Protein AF-A0AAW3UR99-F1 (afdb_monomer_lite)

Radius of gyration: 16.13 Å; chains: 1; bounding box: 27×48×41 Å

Organism: NCBI:txid134537

Secondary structure (DSSP, 8-state):
--TTSSHHHHHHHHHHHHHHHHHHHHTHHHHHHHHHHHHH--SHHHHHHHHHHHHHHHHHHH-HHHHHHHHHHHHHHHHHTT-HHHHHHHHH------

pLDDT: mean 74.51, std 13.41, range [42.28, 88.19]

Structure (mmCIF, N/CA/C/O backbone):
data_AF-A0AAW3UR99-F1
#
_entry.id   AF-A0AAW3UR99-F1
#
loop_
_atom_site.group_PDB
_atom_site.id
_atom_site.type_symbol
_atom_site.label_atom_id
_atom_site.label_alt_id
_atom_site.label_comp_id
_atom_site.label_asym_id
_atom_site.label_entity_id
_atom_site.label_seq_id
_atom_site.pdbx_PDB_ins_code
_atom_site.Cartn_x
_atom_site.Cartn_y
_atom_site.Cartn_z
_atom_site.occupancy
_atom_site.B_iso_or_equiv
_atom_site.auth_seq_id
_atom_site.auth_comp_id
_atom_site.auth_asym_id
_atom_site.auth_atom_id
_atom_site.pdbx_PDB_model_num
ATOM 1 N N . MET A 1 1 ? 9.618 -37.835 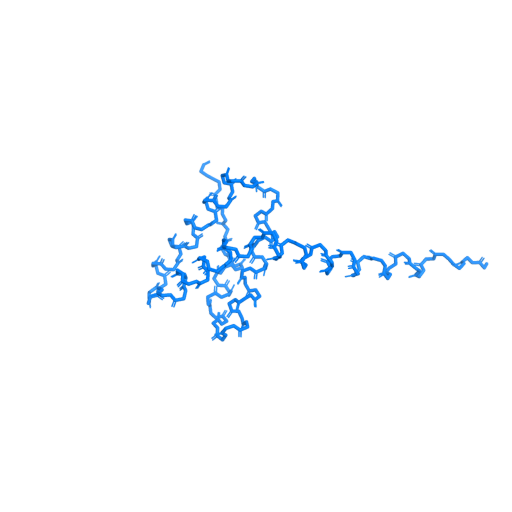-27.850 1.00 47.53 1 MET A N 1
ATOM 2 C CA . MET A 1 1 ? 10.395 -37.582 -26.619 1.00 47.53 1 MET A CA 1
ATOM 3 C C . MET A 1 1 ? 10.782 -36.107 -26.622 1.00 47.53 1 MET A C 1
ATOM 5 O O . MET A 1 1 ? 11.697 -35.741 -27.338 1.00 47.53 1 MET A O 1
ATOM 9 N N . TYR A 1 2 ? 10.017 -35.242 -25.945 1.00 42.88 2 TYR A N 1
ATOM 10 C CA . TYR A 1 2 ? 10.274 -33.791 -25.893 1.00 42.88 2 TYR A CA 1
ATOM 11 C C . TYR A 1 2 ? 10.519 -33.369 -24.437 1.00 42.88 2 TYR A C 1
ATOM 13 O O . TYR A 1 2 ? 9.552 -33.105 -2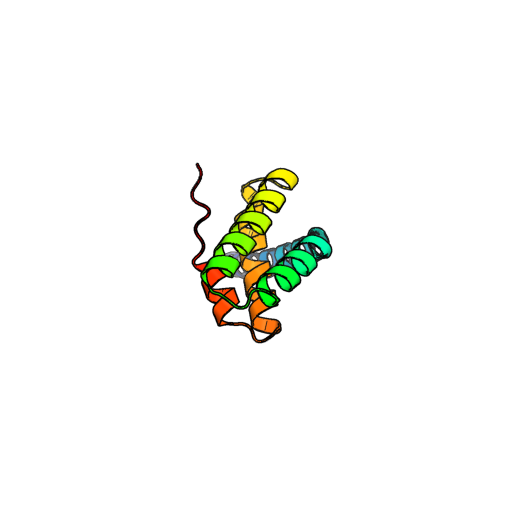3.720 1.00 42.88 2 TYR A O 1
ATOM 21 N N . PRO A 1 3 ? 11.775 -33.305 -23.966 1.00 53.97 3 PRO A N 1
ATOM 22 C CA . PRO A 1 3 ? 12.080 -32.993 -22.574 1.00 53.97 3 PRO A CA 1
ATOM 23 C C . PRO A 1 3 ? 12.264 -31.483 -22.335 1.00 53.97 3 PRO A C 1
ATOM 25 O O . PRO A 1 3 ? 13.225 -31.088 -21.700 1.00 53.97 3 PRO A O 1
ATOM 28 N N . TYR A 1 4 ? 11.374 -30.613 -22.835 1.00 51.75 4 TYR A N 1
ATOM 29 C CA . TYR A 1 4 ? 11.567 -29.150 -22.697 1.00 51.75 4 TYR A CA 1
ATOM 30 C C . TYR A 1 4 ? 10.378 -28.368 -22.128 1.00 51.75 4 TYR A C 1
ATOM 32 O O . TYR A 1 4 ? 10.432 -27.144 -22.029 1.00 51.75 4 TYR A O 1
ATOM 40 N N . LYS A 1 5 ? 9.289 -29.033 -21.720 1.00 52.44 5 LYS A N 1
ATOM 41 C CA . LYS A 1 5 ? 8.108 -28.319 -21.196 1.00 52.44 5 LYS A CA 1
ATOM 42 C C . LYS A 1 5 ? 8.108 -28.135 -19.673 1.00 52.44 5 LYS A C 1
ATOM 44 O O . LYS A 1 5 ? 7.372 -27.288 -19.180 1.00 52.44 5 LYS A O 1
ATOM 49 N N . ILE A 1 6 ? 8.944 -28.872 -18.935 1.00 53.66 6 ILE A N 1
ATOM 50 C CA . ILE A 1 6 ? 8.933 -28.860 -17.460 1.00 53.66 6 ILE A CA 1
ATOM 51 C C . ILE A 1 6 ? 9.885 -27.792 -16.882 1.00 53.66 6 ILE A C 1
ATOM 53 O O . ILE A 1 6 ? 9.534 -27.131 -15.908 1.00 53.66 6 ILE A O 1
ATOM 57 N N . GLU A 1 7 ? 11.019 -27.499 -17.529 1.00 49.72 7 GLU A N 1
ATOM 58 C CA . GLU A 1 7 ? 11.960 -26.458 -17.060 1.00 49.72 7 GLU A CA 1
ATOM 59 C C . GLU A 1 7 ? 11.423 -25.025 -17.190 1.00 49.72 7 GLU A C 1
ATOM 61 O O . GLU A 1 7 ? 11.811 -24.127 -16.441 1.00 49.72 7 GLU A O 1
ATOM 66 N N . ARG A 1 8 ? 10.474 -24.792 -18.103 1.00 48.53 8 ARG A N 1
ATOM 67 C CA . ARG A 1 8 ? 9.884 -23.461 -18.308 1.00 48.53 8 ARG A CA 1
ATOM 68 C C . ARG A 1 8 ? 8.849 -23.090 -17.236 1.00 48.53 8 ARG A C 1
ATOM 70 O O . ARG A 1 8 ? 8.565 -21.909 -17.057 1.00 48.53 8 ARG A O 1
ATOM 77 N N . LEU A 1 9 ? 8.337 -24.071 -16.489 1.00 50.72 9 LEU A N 1
ATOM 78 C CA . LEU A 1 9 ? 7.414 -23.849 -15.368 1.00 50.72 9 LEU A CA 1
ATOM 79 C C . LEU A 1 9 ? 8.155 -23.588 -14.044 1.00 50.72 9 LEU A C 1
ATOM 81 O O . LEU A 1 9 ? 7.604 -22.946 -13.155 1.00 50.72 9 LEU A O 1
ATOM 85 N N . MET A 1 10 ? 9.427 -23.990 -13.932 1.00 47.34 10 MET A N 1
ATOM 86 C CA . MET A 1 10 ? 10.246 -23.753 -12.732 1.00 47.34 10 MET A CA 1
ATOM 87 C C . MET A 1 10 ? 10.924 -22.371 -12.708 1.00 47.34 10 MET A C 1
ATOM 89 O O . MET A 1 10 ? 11.258 -21.871 -11.635 1.00 47.34 10 MET A O 1
ATOM 93 N N . GLN A 1 11 ? 11.089 -21.708 -13.860 1.00 50.12 11 GLN A N 1
ATOM 94 C CA . GLN A 1 11 ? 11.667 -20.355 -13.913 1.00 50.12 11 GLN A CA 1
ATOM 95 C C . GLN A 1 11 ? 10.664 -19.240 -13.579 1.00 50.12 11 GLN A C 1
ATOM 97 O O . GLN A 1 11 ? 11.069 -18.180 -13.113 1.00 50.12 11 GLN A O 1
ATOM 102 N N . GLN A 1 12 ? 9.356 -19.461 -13.741 1.00 48.34 12 GLN A N 1
ATOM 103 C CA . GLN A 1 12 ? 8.357 -18.416 -13.469 1.00 48.34 12 GLN A CA 1
ATOM 104 C C . GLN A 1 12 ? 8.152 -18.158 -11.966 1.00 48.34 12 GLN A C 1
ATOM 106 O O . GLN A 1 12 ? 7.943 -17.013 -11.571 1.00 48.34 12 GLN A O 1
ATOM 111 N N . GLY A 1 13 ? 8.296 -19.181 -11.115 1.00 49.38 13 GLY A N 1
ATOM 112 C CA . GLY A 1 13 ? 8.212 -19.020 -9.656 1.00 49.38 13 GLY A CA 1
ATOM 113 C C . GLY A 1 13 ? 9.453 -18.364 -9.037 1.00 49.38 13 GLY A C 1
ATOM 114 O O . GLY A 1 13 ? 9.343 -17.569 -8.106 1.00 49.38 13 GLY A O 1
ATOM 115 N N . LYS A 1 14 ? 10.645 -18.645 -9.583 1.00 48.53 14 LYS A N 1
ATOM 116 C CA . LYS A 1 14 ? 11.919 -18.134 -9.053 1.00 48.53 14 LYS A CA 1
ATOM 117 C C . LYS A 1 14 ? 12.161 -16.670 -9.433 1.00 48.53 14 LYS A C 1
ATOM 119 O O . LYS A 1 14 ? 12.598 -15.894 -8.589 1.00 48.53 14 LYS A O 1
ATOM 124 N N . THR A 1 15 ? 11.813 -16.264 -10.655 1.00 52.47 15 THR A N 1
ATOM 125 C CA . THR A 1 15 ? 11.981 -14.871 -11.103 1.00 52.47 15 THR A CA 1
ATOM 126 C C . THR A 1 15 ? 11.013 -13.917 -10.403 1.00 52.47 15 THR A C 1
ATOM 128 O O . THR A 1 15 ? 11.411 -12.810 -10.054 1.00 52.47 15 THR A O 1
ATOM 131 N N . GLY A 1 16 ? 9.781 -14.354 -10.110 1.00 56.44 16 GLY A N 1
ATOM 132 C CA . GLY A 1 16 ? 8.826 -13.560 -9.330 1.00 56.44 16 GLY A CA 1
ATOM 133 C C . GLY A 1 16 ? 9.308 -13.289 -7.902 1.00 56.44 16 GLY A C 1
ATOM 134 O O . GLY A 1 16 ? 9.253 -12.151 -7.446 1.00 56.44 16 GLY A O 1
ATOM 135 N N . GLY A 1 17 ? 9.853 -14.305 -7.222 1.00 61.94 17 GLY A N 1
ATOM 136 C CA . GLY A 1 17 ? 10.399 -14.158 -5.868 1.00 61.94 17 GLY A CA 1
ATOM 137 C C . GLY A 1 17 ? 11.656 -13.282 -5.801 1.00 61.94 17 GLY A C 1
ATOM 138 O O . GLY A 1 17 ? 11.783 -12.459 -4.898 1.00 61.94 17 GLY A O 1
ATOM 139 N N . VAL A 1 18 ? 12.564 -13.401 -6.775 1.00 65.69 18 VAL A N 1
ATOM 140 C CA . VAL A 1 18 ? 13.773 -12.557 -6.839 1.00 65.69 18 VAL A CA 1
ATOM 141 C C . VAL A 1 18 ? 13.421 -11.109 -7.196 1.00 65.69 18 VAL A C 1
ATOM 143 O O . VAL A 1 18 ? 13.961 -10.187 -6.592 1.00 65.69 18 VAL A O 1
ATOM 146 N N . ALA A 1 19 ? 12.474 -10.889 -8.113 1.00 68.12 19 ALA A N 1
ATOM 147 C CA . ALA A 1 19 ? 11.970 -9.553 -8.430 1.00 68.12 19 ALA A CA 1
ATOM 148 C C . ALA A 1 19 ? 11.261 -8.907 -7.227 1.00 68.12 19 ALA A C 1
ATOM 150 O O . ALA A 1 19 ? 11.513 -7.743 -6.933 1.00 68.12 19 ALA A O 1
ATOM 151 N N . MET A 1 20 ? 10.450 -9.670 -6.484 1.00 68.25 20 MET A N 1
ATOM 152 C CA . MET A 1 20 ? 9.825 -9.223 -5.232 1.00 68.25 20 MET A CA 1
ATOM 153 C C . MET A 1 20 ? 10.866 -8.857 -4.169 1.00 68.25 20 MET A C 1
ATOM 155 O O . MET A 1 20 ? 10.747 -7.816 -3.530 1.00 68.25 20 MET A O 1
ATOM 159 N N . ALA A 1 21 ? 11.907 -9.675 -3.987 1.00 73.31 21 ALA A N 1
ATOM 160 C CA . ALA A 1 21 ? 12.975 -9.403 -3.026 1.00 73.31 21 ALA A CA 1
ATOM 161 C C . ALA A 1 21 ? 13.795 -8.156 -3.400 1.00 73.31 21 ALA A C 1
ATOM 163 O O . ALA A 1 21 ? 14.058 -7.320 -2.535 1.00 73.31 21 ALA A O 1
ATOM 164 N N . ASN A 1 22 ? 14.142 -7.996 -4.680 1.00 77.44 22 ASN A N 1
ATOM 165 C CA . ASN A 1 22 ? 14.850 -6.815 -5.175 1.00 77.44 22 ASN A CA 1
ATOM 166 C C . ASN A 1 22 ? 13.996 -5.548 -5.059 1.00 77.44 22 ASN A C 1
ATOM 168 O O . ASN A 1 22 ? 14.486 -4.533 -4.577 1.00 77.44 22 ASN A O 1
ATOM 172 N N . ALA A 1 23 ? 12.714 -5.611 -5.424 1.00 75.00 23 ALA A N 1
ATOM 173 C CA . ALA A 1 23 ? 11.780 -4.503 -5.243 1.00 75.00 23 ALA A CA 1
ATOM 174 C C . ALA A 1 23 ? 11.587 -4.159 -3.760 1.00 75.00 23 ALA A C 1
ATOM 176 O O . ALA A 1 23 ? 11.586 -2.994 -3.386 1.00 75.00 23 ALA A O 1
ATOM 177 N N . ARG A 1 24 ? 11.511 -5.162 -2.877 1.00 76.62 24 ARG A N 1
ATOM 178 C CA . ARG A 1 24 ? 11.438 -4.935 -1.429 1.00 76.62 24 ARG A CA 1
ATOM 179 C C . ARG A 1 24 ? 12.679 -4.229 -0.889 1.00 76.62 24 ARG A C 1
ATOM 181 O O . ARG A 1 24 ? 12.548 -3.409 0.013 1.00 76.62 24 ARG A O 1
ATOM 188 N N . ALA A 1 25 ? 13.861 -4.554 -1.410 1.00 79.50 25 ALA A N 1
ATOM 189 C CA . ALA A 1 25 ? 15.093 -3.854 -1.062 1.00 79.50 25 ALA A CA 1
ATOM 190 C C . ALA A 1 25 ? 15.115 -2.424 -1.627 1.00 79.50 25 ALA A C 1
ATOM 192 O O . ALA A 1 25 ? 15.520 -1.506 -0.920 1.00 79.50 25 ALA A O 1
ATOM 193 N N . ALA A 1 26 ? 14.637 -2.230 -2.860 1.00 80.00 26 ALA A N 1
ATOM 194 C CA . ALA A 1 26 ? 14.568 -0.923 -3.509 1.00 80.00 26 ALA A CA 1
ATOM 195 C C . ALA A 1 26 ? 13.591 0.036 -2.809 1.00 80.00 26 ALA A C 1
ATOM 197 O O . ALA A 1 26 ? 13.925 1.196 -2.606 1.00 80.00 26 ALA A O 1
ATOM 198 N N . TYR A 1 27 ? 12.427 -0.461 -2.382 1.00 81.81 27 TYR A N 1
ATOM 199 C CA . TYR A 1 27 ? 11.340 0.332 -1.790 1.00 81.81 27 TYR A CA 1
ATOM 200 C C . TYR A 1 27 ? 11.271 0.215 -0.262 1.00 81.81 27 TYR A C 1
ATOM 202 O O . TYR A 1 27 ? 10.216 0.415 0.340 1.00 81.81 27 TYR A O 1
ATOM 210 N N . VAL A 1 28 ? 12.367 -0.176 0.398 1.00 82.75 28 VAL A N 1
ATOM 211 C CA . VAL A 1 28 ? 12.369 -0.477 1.841 1.00 82.75 28 VAL A CA 1
ATOM 212 C C . VAL A 1 28 ? 11.965 0.730 2.697 1.00 82.75 28 VAL A C 1
ATOM 214 O O . VAL A 1 28 ? 11.283 0.564 3.710 1.00 82.75 28 VAL A O 1
ATOM 217 N N . LEU A 1 29 ? 12.343 1.940 2.276 1.00 82.75 29 LEU A N 1
ATOM 218 C CA . LEU A 1 29 ? 12.015 3.199 2.948 1.00 82.75 29 LEU A CA 1
ATOM 219 C C . LEU A 1 29 ? 10.522 3.513 2.827 1.00 82.75 29 LEU A C 1
ATOM 221 O O . LEU A 1 29 ? 9.855 3.729 3.839 1.00 82.75 29 LEU A O 1
ATOM 225 N N . GLU A 1 30 ? 9.980 3.461 1.612 1.00 84.56 30 GLU A N 1
ATOM 226 C CA . GLU A 1 30 ? 8.560 3.678 1.337 1.00 84.56 30 GLU A CA 1
ATOM 227 C C . GLU A 1 30 ? 7.684 2.628 2.030 1.00 84.56 30 GLU A C 1
ATOM 229 O O . GLU A 1 30 ? 6.663 2.970 2.627 1.00 84.56 30 GLU A O 1
ATOM 234 N N . LEU A 1 31 ? 8.114 1.361 2.041 1.00 81.00 31 LEU A N 1
ATOM 235 C CA . LEU A 1 31 ? 7.436 0.288 2.771 1.00 81.00 31 LEU A CA 1
ATOM 236 C C . LEU A 1 31 ? 7.438 0.546 4.279 1.00 81.00 31 LEU A C 1
ATOM 238 O O . LEU A 1 31 ? 6.401 0.399 4.926 1.00 81.00 31 LEU A O 1
ATOM 242 N N . ALA A 1 32 ? 8.573 0.948 4.859 1.00 83.12 32 ALA A N 1
ATOM 243 C CA . ALA A 1 32 ? 8.652 1.259 6.282 1.00 83.12 32 ALA A CA 1
ATOM 244 C C . ALA A 1 32 ? 7.763 2.458 6.651 1.00 83.12 32 ALA A C 1
ATOM 246 O O . ALA A 1 32 ? 7.041 2.393 7.651 1.00 83.12 32 ALA A O 1
ATOM 247 N N . ARG A 1 33 ? 7.766 3.512 5.823 1.00 83.31 33 ARG A N 1
ATOM 248 C CA . ARG A 1 33 ? 6.939 4.714 5.998 1.00 83.31 33 ARG A CA 1
ATOM 249 C C . ARG A 1 33 ? 5.454 4.379 5.900 1.00 83.31 33 ARG A C 1
ATOM 251 O O . ARG A 1 33 ? 4.713 4.672 6.835 1.00 83.31 33 ARG A O 1
ATOM 258 N N . GLY A 1 34 ? 5.036 3.705 4.830 1.00 82.62 34 GLY A N 1
ATOM 259 C CA . GLY A 1 34 ? 3.642 3.323 4.620 1.00 82.62 34 GLY A CA 1
ATOM 260 C C . GLY A 1 34 ? 3.137 2.371 5.697 1.00 82.62 34 GLY A C 1
ATOM 261 O O . GLY A 1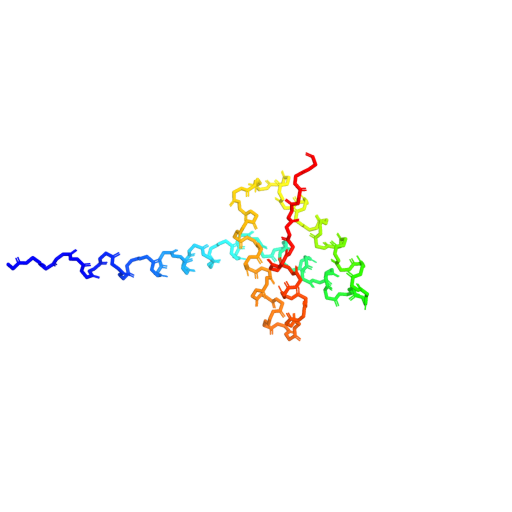 34 ? 2.060 2.570 6.252 1.00 82.62 34 GLY A O 1
ATOM 262 N N . CYS A 1 35 ? 3.946 1.385 6.085 1.00 79.94 35 CYS A N 1
ATOM 263 C CA . CYS A 1 35 ? 3.568 0.448 7.133 1.00 79.94 35 CYS A CA 1
ATOM 264 C C . CYS A 1 35 ? 3.442 1.128 8.503 1.00 79.94 35 CYS A C 1
ATOM 266 O O . CYS A 1 35 ? 2.495 0.836 9.231 1.00 79.94 35 CYS A O 1
ATOM 268 N N . SER A 1 36 ? 4.350 2.047 8.851 1.00 81.12 36 SER A N 1
ATOM 269 C CA . SER A 1 36 ? 4.259 2.842 10.083 1.00 81.12 36 SER A CA 1
ATOM 270 C C . SER A 1 36 ? 3.004 3.715 10.085 1.00 81.12 36 SER A C 1
ATOM 272 O O . SER A 1 36 ? 2.231 3.694 11.043 1.00 81.12 36 SER A O 1
ATOM 274 N N . TYR A 1 37 ? 2.754 4.408 8.972 1.00 81.38 37 TYR A N 1
ATOM 275 C CA . TYR A 1 37 ? 1.625 5.317 8.841 1.00 81.38 37 TYR A CA 1
ATOM 276 C C . TYR A 1 37 ? 0.289 4.577 8.951 1.00 81.38 37 TYR A C 1
ATOM 278 O O . TYR A 1 37 ? -0.510 4.878 9.834 1.00 81.38 37 TYR A O 1
ATOM 286 N N . ILE A 1 38 ? 0.108 3.510 8.166 1.00 80.81 38 ILE A N 1
ATOM 287 C CA . ILE A 1 38 ? -1.084 2.650 8.200 1.00 80.81 38 ILE A CA 1
ATOM 288 C C . ILE A 1 38 ? -1.240 1.989 9.574 1.00 80.81 38 ILE A C 1
ATOM 290 O O . ILE A 1 38 ? -2.343 1.934 10.115 1.00 80.81 38 ILE A O 1
ATOM 294 N N . SER A 1 39 ? -0.148 1.519 10.184 1.00 72.88 39 SER A N 1
ATOM 295 C CA . SER A 1 39 ? -0.194 0.884 11.507 1.00 72.88 39 SER A CA 1
ATOM 296 C C . SER A 1 39 ? -0.631 1.828 12.621 1.00 72.88 39 SER A C 1
ATOM 298 O O . SER A 1 39 ? -1.205 1.336 13.594 1.00 72.88 39 SER A O 1
ATOM 300 N N . SER A 1 40 ? -0.349 3.124 12.481 1.00 75.50 40 SER A N 1
ATOM 301 C CA . SER A 1 40 ? -0.698 4.172 13.444 1.00 75.50 40 SER A CA 1
ATOM 302 C C . SER A 1 40 ? -2.151 4.646 13.307 1.00 75.50 40 SER A C 1
ATOM 304 O O . SER A 1 40 ? -2.703 5.250 14.224 1.00 75.50 40 SER A O 1
ATOM 306 N N . THR A 1 41 ? -2.813 4.349 12.183 1.00 76.31 41 THR A N 1
ATOM 307 C CA . THR A 1 41 ? -4.223 4.717 12.002 1.00 76.31 41 THR A CA 1
ATOM 308 C C . THR A 1 41 ? -5.135 3.876 12.899 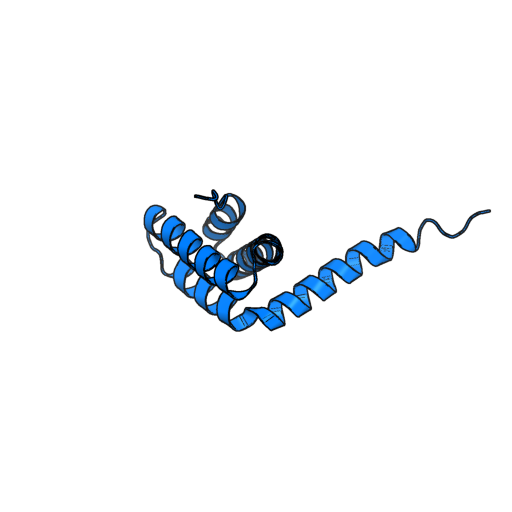1.00 76.31 41 THR A C 1
ATOM 310 O O . THR A 1 41 ? -5.203 2.651 12.783 1.00 76.31 41 THR A O 1
ATOM 313 N N . LEU A 1 42 ? -5.839 4.549 13.814 1.00 63.94 42 LEU A N 1
ATOM 314 C CA . LEU A 1 42 ? -6.794 3.917 14.730 1.00 63.94 42 LEU A CA 1
ATOM 315 C C . LEU A 1 42 ? -8.159 3.644 14.078 1.00 63.94 42 LEU A C 1
ATOM 317 O O . LEU A 1 42 ? -8.867 2.752 14.535 1.00 63.94 42 LEU A O 1
ATOM 321 N N . SER A 1 43 ? -8.528 4.396 13.032 1.00 72.06 43 SER A N 1
ATOM 322 C CA . SER A 1 43 ? -9.852 4.312 12.396 1.00 72.06 43 SER A CA 1
ATOM 323 C C . SER A 1 43 ? -9.764 3.891 10.922 1.00 72.06 43 SER A C 1
ATOM 325 O O . SER A 1 43 ? -8.814 4.272 10.231 1.00 72.06 43 SER A O 1
ATOM 327 N N . PRO A 1 44 ? -10.747 3.124 10.417 1.00 67.69 44 PRO A N 1
ATOM 328 C CA . PRO A 1 44 ? -10.770 2.637 9.034 1.00 67.69 44 PRO A CA 1
ATOM 329 C C . PRO A 1 44 ? -10.807 3.764 7.985 1.00 67.69 44 PRO A C 1
ATOM 331 O O . PRO A 1 44 ? -10.177 3.637 6.932 1.00 67.69 44 PRO A O 1
ATOM 334 N N . ASP A 1 45 ? -11.454 4.892 8.284 1.00 71.38 45 ASP A N 1
ATOM 335 C CA . ASP A 1 45 ? -11.496 6.071 7.406 1.00 71.38 45 ASP A CA 1
ATOM 336 C C . ASP A 1 45 ? -10.107 6.701 7.232 1.00 71.38 45 ASP A C 1
ATOM 338 O O . ASP A 1 45 ? -9.647 6.950 6.117 1.00 71.38 45 ASP A O 1
ATOM 342 N N . THR A 1 46 ? -9.380 6.880 8.340 1.00 78.69 46 THR A N 1
ATOM 343 C CA . THR A 1 46 ? -8.010 7.418 8.322 1.00 78.69 46 THR A CA 1
ATOM 344 C C . THR A 1 46 ? -7.038 6.437 7.683 1.00 78.69 46 THR A C 1
ATOM 346 O O . THR A 1 46 ? -6.080 6.856 7.040 1.00 78.69 46 THR A O 1
ATOM 349 N N . ARG A 1 47 ? -7.300 5.131 7.804 1.00 79.69 47 ARG A N 1
ATOM 350 C CA . ARG A 1 47 ? -6.510 4.092 7.145 1.00 79.69 47 ARG A CA 1
ATOM 351 C C . ARG A 1 47 ? -6.616 4.171 5.629 1.00 79.69 47 ARG A C 1
ATOM 353 O O . ARG A 1 47 ? -5.599 4.084 4.954 1.00 79.69 47 ARG A O 1
ATOM 360 N N . SER A 1 48 ? -7.821 4.351 5.097 1.00 79.00 48 SER A N 1
ATOM 361 C CA . SER A 1 48 ? -8.042 4.441 3.649 1.00 79.00 48 SER A CA 1
ATOM 362 C C . SER A 1 48 ? -7.381 5.687 3.055 1.00 79.00 48 SER A C 1
ATOM 364 O O . SER A 1 48 ? -6.756 5.598 2.001 1.00 79.00 48 SER A O 1
ATOM 366 N N . SER A 1 49 ? -7.433 6.818 3.769 1.00 80.25 49 SER A N 1
ATOM 367 C CA . SER A 1 49 ? -6.706 8.035 3.381 1.00 80.25 49 SER A CA 1
ATOM 368 C C . SER A 1 49 ? -5.189 7.823 3.422 1.00 80.25 49 SER A C 1
ATOM 370 O O . SER A 1 49 ? -4.505 8.113 2.447 1.00 80.25 49 SER A O 1
ATOM 372 N N . ALA A 1 50 ? -4.672 7.207 4.491 1.00 84.25 50 ALA A N 1
ATOM 373 C CA . ALA A 1 50 ? -3.248 6.904 4.618 1.00 84.25 50 ALA A CA 1
ATOM 374 C C . ALA A 1 50 ? -2.741 5.963 3.515 1.00 84.25 50 ALA A C 1
ATOM 376 O O . ALA A 1 50 ? -1.644 6.135 2.988 1.00 84.25 50 ALA A O 1
ATOM 377 N N . ILE A 1 51 ? -3.554 4.973 3.147 1.00 83.88 51 ILE A N 1
ATOM 378 C CA . ILE A 1 51 ? -3.302 4.074 2.024 1.00 83.88 51 ILE A CA 1
ATOM 379 C C . ILE A 1 51 ? -3.250 4.873 0.713 1.00 83.88 51 ILE A C 1
ATOM 381 O O . ILE A 1 51 ? -2.279 4.749 -0.033 1.00 83.88 51 ILE A O 1
ATOM 385 N N . ALA A 1 52 ? -4.251 5.717 0.448 1.00 84.81 52 ALA A N 1
ATOM 386 C CA . ALA A 1 52 ? -4.315 6.535 -0.761 1.00 84.81 52 ALA A CA 1
ATOM 387 C C . ALA A 1 52 ? -3.107 7.472 -0.904 1.00 84.81 52 ALA A C 1
ATOM 389 O O . ALA A 1 52 ? -2.549 7.571 -1.994 1.00 84.81 52 ALA A O 1
ATOM 390 N N . GLU A 1 53 ? -2.675 8.108 0.186 1.00 84.69 53 GLU A N 1
ATOM 391 C CA . GLU A 1 53 ? -1.498 8.984 0.205 1.00 84.69 53 GLU A CA 1
ATOM 392 C C . GLU A 1 53 ? -0.213 8.211 -0.098 1.00 84.69 53 GLU A C 1
ATOM 394 O O . GLU A 1 53 ? 0.537 8.592 -0.994 1.00 84.69 53 GLU A O 1
ATOM 399 N N . VAL A 1 54 ? -0.003 7.066 0.560 1.00 86.50 54 VAL A N 1
ATOM 400 C CA . VAL A 1 54 ? 1.179 6.220 0.336 1.00 86.50 54 VAL A CA 1
ATOM 401 C C . VAL A 1 54 ? 1.247 5.734 -1.115 1.00 86.50 54 VAL A C 1
ATOM 403 O O . VAL A 1 54 ? 2.312 5.771 -1.732 1.00 86.50 54 VAL A O 1
ATOM 406 N N . PHE A 1 55 ? 0.122 5.293 -1.684 1.00 85.25 55 PHE A N 1
ATOM 407 C CA . PHE A 1 55 ? 0.068 4.863 -3.082 1.00 85.25 55 PHE A CA 1
ATOM 408 C C . PHE A 1 55 ? 0.177 6.027 -4.070 1.00 85.25 55 PHE A C 1
ATOM 410 O O . PHE A 1 55 ? 0.759 5.850 -5.141 1.00 85.25 55 PHE A O 1
ATOM 417 N N . GLY A 1 56 ? -0.352 7.202 -3.724 1.00 84.69 56 GLY A N 1
ATOM 418 C CA . GLY A 1 56 ? -0.214 8.432 -4.500 1.00 84.69 56 GLY A CA 1
ATOM 419 C C . GLY A 1 56 ? 1.248 8.852 -4.617 1.00 84.69 56 GLY A C 1
ATOM 420 O O . GLY A 1 56 ? 1.770 8.901 -5.730 1.00 8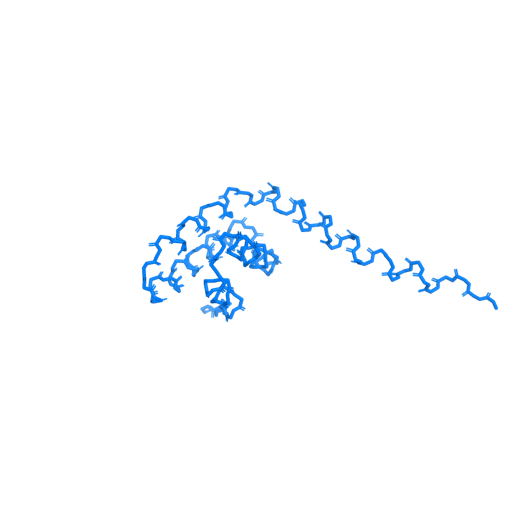4.69 56 GLY A O 1
ATOM 421 N N . GLU A 1 57 ? 1.924 9.028 -3.478 1.00 85.31 57 GLU A N 1
ATOM 422 C CA . GLU A 1 57 ? 3.347 9.387 -3.414 1.00 85.31 57 GLU A CA 1
ATOM 423 C C . GLU A 1 57 ? 4.217 8.357 -4.152 1.00 85.31 57 GLU A C 1
ATOM 425 O O . GLU A 1 57 ? 5.116 8.724 -4.911 1.00 85.31 57 GLU A O 1
ATOM 430 N N . PHE A 1 58 ? 3.940 7.060 -3.968 1.00 84.12 58 PHE A N 1
ATOM 431 C CA . PHE A 1 58 ? 4.682 5.995 -4.641 1.00 84.12 58 PHE A CA 1
ATOM 432 C C . PHE A 1 58 ? 4.486 6.032 -6.163 1.00 84.12 58 PHE A C 1
ATOM 434 O O . PHE A 1 58 ? 5.449 5.911 -6.920 1.00 84.12 58 PHE A O 1
ATOM 441 N N . ARG A 1 59 ? 3.245 6.231 -6.628 1.00 85.69 59 ARG A N 1
ATOM 442 C CA . ARG A 1 59 ? 2.928 6.330 -8.059 1.00 85.69 59 ARG A CA 1
ATOM 443 C C . ARG A 1 59 ? 3.617 7.527 -8.704 1.00 85.69 59 ARG A C 1
ATOM 445 O O . ARG A 1 59 ? 4.065 7.406 -9.838 1.00 85.69 59 ARG A O 1
ATOM 452 N N . GLU A 1 60 ? 3.677 8.666 -8.023 1.00 83.62 60 GLU A N 1
ATOM 453 C CA . GLU A 1 60 ? 4.343 9.863 -8.548 1.00 83.62 60 GLU A CA 1
ATOM 454 C C . GLU A 1 60 ? 5.857 9.672 -8.689 1.00 83.62 60 GLU A C 1
ATOM 456 O O . GLU A 1 60 ? 6.448 10.177 -9.640 1.00 83.62 60 GLU A O 1
ATOM 461 N N . GLN A 1 61 ? 6.476 8.902 -7.791 1.00 81.62 61 GLN A N 1
ATOM 462 C CA . GLN A 1 61 ? 7.923 8.667 -7.795 1.00 81.62 61 GLN A CA 1
ATOM 463 C C . GLN A 1 61 ? 8.359 7.542 -8.742 1.00 81.62 61 GLN A C 1
ATOM 465 O O . GLN A 1 61 ? 9.355 7.688 -9.448 1.00 81.62 61 GLN A O 1
ATOM 470 N N . HIS A 1 62 ? 7.625 6.426 -8.767 1.00 80.38 62 HIS A N 1
ATOM 471 C CA . HIS A 1 62 ? 8.038 5.197 -9.464 1.00 80.38 62 HIS A CA 1
ATOM 472 C C . HIS A 1 62 ? 7.174 4.858 -10.684 1.00 80.38 62 HIS A C 1
ATOM 474 O O . HIS A 1 62 ? 7.599 4.121 -11.570 1.00 80.38 62 HIS A O 1
ATOM 480 N N . GLY A 1 63 ? 5.973 5.431 -10.775 1.00 80.38 63 GLY A N 1
ATOM 481 C CA . GLY A 1 63 ? 5.023 5.183 -11.855 1.00 80.38 63 GLY A CA 1
ATOM 482 C C . GLY A 1 63 ? 4.009 4.071 -11.562 1.00 80.38 63 GLY A C 1
ATOM 483 O O . GLY A 1 63 ? 4.142 3.258 -10.653 1.00 80.38 63 GLY A O 1
ATOM 484 N N . GLU A 1 64 ? 2.951 4.029 -12.376 1.00 79.75 64 GLU A N 1
ATOM 485 C CA . GLU A 1 64 ? 1.783 3.148 -12.186 1.00 79.75 64 GLU A CA 1
ATOM 486 C C . GLU A 1 64 ? 2.115 1.646 -12.294 1.00 79.75 64 GLU A C 1
ATOM 488 O O . GLU A 1 64 ? 1.430 0.812 -11.704 1.00 79.75 64 GLU A O 1
ATOM 493 N N . ARG A 1 65 ? 3.183 1.284 -13.018 1.00 77.62 65 ARG A N 1
ATOM 494 C CA . ARG A 1 65 ? 3.570 -0.118 -13.261 1.00 77.62 65 ARG A CA 1
ATOM 495 C C . ARG A 1 65 ? 4.032 -0.832 -11.991 1.00 77.62 65 ARG A C 1
ATOM 497 O O . ARG A 1 65 ? 3.767 -2.024 -11.840 1.00 77.62 65 ARG A O 1
ATOM 504 N N . ASP A 1 66 ? 4.661 -0.100 -11.079 1.00 80.31 66 ASP A N 1
ATOM 505 C CA . ASP A 1 66 ? 5.231 -0.642 -9.846 1.00 80.31 66 ASP A CA 1
ATOM 506 C C . ASP A 1 66 ? 4.245 -0.594 -8.671 1.00 80.31 66 ASP A C 1
ATOM 508 O O . ASP A 1 66 ? 4.431 -1.295 -7.677 1.00 80.31 66 ASP A O 1
ATOM 512 N N . VAL A 1 67 ? 3.134 0.143 -8.805 1.00 82.56 67 VAL A N 1
ATOM 513 C CA . VAL A 1 67 ? 2.078 0.249 -7.780 1.00 82.56 67 VAL A CA 1
ATOM 514 C C . VAL A 1 67 ? 1.515 -1.126 -7.417 1.00 82.56 67 VAL A C 1
ATOM 516 O O . VAL A 1 67 ? 1.380 -1.448 -6.240 1.00 82.56 67 VAL A O 1
ATOM 519 N N . ALA A 1 68 ? 1.246 -1.978 -8.411 1.00 83.06 68 ALA A N 1
ATOM 520 C CA . ALA A 1 68 ? 0.706 -3.319 -8.175 1.00 83.06 68 ALA A CA 1
ATOM 521 C C . ALA A 1 68 ? 1.700 -4.247 -7.448 1.00 83.06 68 ALA A C 1
ATOM 523 O O . ALA A 1 68 ? 1.290 -5.147 -6.710 1.00 83.06 68 ALA A O 1
ATOM 524 N N . LEU A 1 69 ? 3.005 -4.047 -7.657 1.00 83.94 69 LEU A N 1
ATOM 525 C CA . LEU A 1 69 ? 4.053 -4.785 -6.954 1.00 83.94 69 LEU A CA 1
ATOM 526 C C . LEU A 1 69 ? 4.192 -4.276 -5.517 1.00 83.94 69 LEU A C 1
ATOM 528 O O . LEU A 1 69 ? 4.182 -5.071 -4.577 1.00 83.94 69 LEU A O 1
ATOM 532 N N . PHE A 1 70 ? 4.232 -2.957 -5.343 1.00 84.25 70 PHE A N 1
ATOM 533 C CA . PHE A 1 70 ? 4.291 -2.305 -4.042 1.00 84.25 70 PHE A CA 1
ATOM 534 C C . PHE A 1 70 ? 3.082 -2.652 -3.162 1.00 84.25 70 PHE A C 1
ATOM 536 O O . PHE A 1 70 ? 3.247 -2.953 -1.982 1.00 84.25 70 PHE A O 1
ATOM 543 N N . GLN A 1 71 ? 1.882 -2.729 -3.744 1.00 87.00 71 GLN A N 1
ATOM 544 C CA . GLN A 1 71 ? 0.659 -3.118 -3.038 1.00 87.00 71 GLN A CA 1
ATOM 545 C C . GLN A 1 71 ? 0.760 -4.516 -2.422 1.00 87.00 71 GLN A C 1
ATOM 547 O O . GLN A 1 71 ? 0.405 -4.711 -1.258 1.00 87.00 71 GLN A O 1
ATOM 552 N N . LYS A 1 72 ? 1.301 -5.485 -3.170 1.00 86.62 72 LYS A N 1
ATOM 553 C CA . LYS A 1 72 ? 1.523 -6.849 -2.668 1.00 86.62 72 LYS A CA 1
ATOM 554 C C . LYS A 1 72 ? 2.564 -6.870 -1.551 1.00 86.62 72 LYS A C 1
ATOM 556 O O . LYS A 1 72 ? 2.315 -7.464 -0.505 1.00 86.62 72 LYS A O 1
ATOM 561 N N . LEU A 1 73 ? 3.683 -6.168 -1.740 1.00 86.88 73 LEU A N 1
ATOM 562 C CA . LEU A 1 73 ? 4.756 -6.089 -0.745 1.00 86.88 73 LEU A CA 1
ATOM 563 C C . LEU A 1 73 ? 4.282 -5.457 0.571 1.00 86.88 73 LEU A C 1
ATOM 565 O O . LEU A 1 73 ? 4.616 -5.956 1.648 1.00 86.88 73 LEU A O 1
ATOM 569 N N . LEU A 1 74 ? 3.482 -4.393 0.494 1.00 85.00 74 LEU A N 1
ATOM 570 C CA . LEU A 1 74 ? 2.926 -3.706 1.656 1.00 85.00 74 LEU A CA 1
ATOM 571 C C . LEU A 1 74 ? 1.927 -4.591 2.411 1.00 85.00 74 LEU A C 1
ATOM 573 O O . LEU A 1 74 ? 1.979 -4.668 3.640 1.00 85.00 74 LEU A O 1
ATOM 577 N N . ALA A 1 75 ? 1.069 -5.317 1.690 1.00 88.19 75 ALA A N 1
ATOM 578 C CA . ALA A 1 75 ? 0.152 -6.279 2.291 1.00 88.19 75 ALA A CA 1
ATOM 579 C C . ALA A 1 75 ? 0.896 -7.439 2.984 1.00 88.19 75 ALA A C 1
ATOM 581 O O . ALA A 1 75 ? 0.526 -7.836 4.089 1.00 88.19 75 ALA A O 1
ATOM 582 N N . GLU A 1 76 ? 1.967 -7.969 2.385 1.00 87.19 76 GLU A N 1
ATOM 583 C CA . GLU A 1 76 ? 2.809 -8.997 3.015 1.00 87.19 76 GLU A CA 1
ATOM 584 C C . GLU A 1 76 ? 3.554 -8.483 4.256 1.00 87.19 76 GLU A C 1
ATOM 586 O O . GLU A 1 76 ? 3.734 -9.231 5.221 1.00 87.19 76 GLU A O 1
ATOM 591 N N . ASP A 1 77 ? 4.010 -7.227 4.263 1.00 85.56 77 ASP A N 1
ATOM 592 C CA . ASP A 1 77 ? 4.653 -6.633 5.443 1.00 85.56 77 ASP A CA 1
ATOM 593 C C . ASP A 1 77 ? 3.638 -6.430 6.580 1.00 85.56 77 ASP A C 1
ATOM 595 O O . ASP A 1 77 ? 3.908 -6.807 7.720 1.00 85.56 77 ASP A O 1
ATOM 599 N N . LEU A 1 78 ? 2.432 -5.939 6.272 1.00 85.25 78 LEU A N 1
ATOM 600 C CA . LEU A 1 78 ? 1.349 -5.771 7.249 1.00 85.25 78 LEU A CA 1
ATOM 601 C C . LEU A 1 78 ? 0.878 -7.107 7.839 1.00 85.25 78 LEU A C 1
ATOM 603 O O . LEU A 1 78 ? 0.688 -7.199 9.053 1.00 85.25 78 LEU A O 1
ATOM 607 N N . GLN A 1 79 ? 0.757 -8.158 7.021 1.00 86.06 79 GLN A N 1
ATOM 608 C CA . GLN A 1 79 ? 0.470 -9.509 7.518 1.00 86.06 79 GLN A CA 1
ATOM 609 C C . GLN A 1 79 ? 1.565 -10.004 8.465 1.00 86.06 79 GLN A C 1
ATOM 611 O O . GLN A 1 79 ? 1.257 -10.471 9.561 1.00 86.06 79 GLN A O 1
ATOM 616 N N . ARG A 1 80 ? 2.844 -9.843 8.095 1.00 83.69 80 ARG A N 1
ATOM 617 C CA . ARG A 1 80 ? 3.977 -10.231 8.954 1.00 83.69 80 ARG A CA 1
ATOM 618 C C . ARG A 1 80 ? 4.027 -9.463 10.271 1.00 83.69 80 ARG A C 1
ATOM 620 O O . ARG A 1 80 ? 4.473 -10.018 11.269 1.00 83.69 80 ARG A O 1
ATOM 627 N N . ARG A 1 81 ? 3.547 -8.218 10.298 1.00 80.00 81 ARG A N 1
ATOM 628 C CA . ARG A 1 81 ? 3.426 -7.407 11.522 1.00 80.00 81 ARG A CA 1
ATOM 629 C C . ARG A 1 81 ? 2.155 -7.686 12.333 1.00 80.00 81 ARG A C 1
ATOM 631 O O . ARG A 1 81 ? 1.889 -6.969 13.292 1.00 80.00 81 ARG A O 1
ATOM 638 N N . GLY A 1 82 ? 1.365 -8.698 11.966 1.00 83.50 82 GLY A N 1
ATOM 639 C CA . GLY A 1 82 ? 0.154 -9.076 12.696 1.00 83.50 82 GLY A CA 1
ATOM 640 C C . GLY A 1 82 ? -1.035 -8.141 12.464 1.00 83.50 82 GLY A C 1
ATOM 641 O O . GLY A 1 82 ? -1.935 -8.085 13.297 1.00 83.50 82 GLY A O 1
ATOM 642 N N . LYS A 1 83 ? -1.066 -7.410 11.340 1.00 83.44 83 LYS A N 1
ATOM 643 C CA . LYS A 1 83 ? -2.185 -6.540 10.934 1.00 83.44 83 LYS A CA 1
ATOM 644 C C . LYS A 1 83 ? -2.881 -7.069 9.667 1.00 83.44 83 LYS A C 1
ATOM 646 O O . LYS A 1 83 ? -2.858 -6.396 8.634 1.00 83.44 83 LYS A O 1
ATOM 651 N N . PRO A 1 84 ? -3.515 -8.258 9.715 1.00 84.06 84 PRO A N 1
ATOM 652 C CA . PRO A 1 84 ? -4.169 -8.854 8.547 1.00 84.06 84 PRO A CA 1
ATOM 653 C C . PRO A 1 84 ? -5.347 -8.013 8.035 1.00 84.06 84 PRO A C 1
ATOM 655 O O . PRO A 1 84 ? -5.566 -7.949 6.832 1.00 84.06 84 PRO A O 1
ATOM 658 N N . ASP A 1 85 ? -6.049 -7.312 8.928 1.00 83.06 85 ASP A N 1
ATOM 659 C CA . ASP A 1 85 ? -7.145 -6.397 8.586 1.00 83.06 85 ASP A CA 1
ATOM 660 C C . ASP A 1 85 ? -6.659 -5.231 7.705 1.00 83.06 85 ASP A C 1
ATOM 662 O O . ASP A 1 85 ? -7.220 -4.956 6.648 1.00 83.06 85 ASP A O 1
ATOM 666 N N . ALA A 1 86 ? -5.529 -4.614 8.070 1.00 81.56 86 ALA A N 1
ATOM 667 C CA . ALA A 1 86 ? -4.910 -3.565 7.262 1.00 81.56 86 ALA A CA 1
ATOM 668 C C . ALA A 1 86 ? -4.368 -4.103 5.930 1.00 81.56 86 ALA A C 1
ATOM 670 O O . ALA A 1 86 ? -4.467 -3.427 4.909 1.00 81.56 86 ALA A O 1
ATOM 671 N N . ALA A 1 87 ? -3.822 -5.322 5.922 1.00 85.62 87 ALA A N 1
ATOM 672 C CA . ALA A 1 87 ? -3.378 -5.966 4.692 1.00 85.62 87 ALA A CA 1
ATOM 673 C C . ALA A 1 87 ? -4.545 -6.235 3.730 1.00 85.62 87 ALA A C 1
ATOM 675 O O . ALA A 1 87 ? -4.412 -5.987 2.534 1.00 85.62 87 ALA A O 1
ATOM 676 N N . ALA A 1 88 ? -5.692 -6.687 4.243 1.00 85.38 88 ALA A N 1
ATOM 677 C CA . ALA A 1 88 ? -6.901 -6.871 3.449 1.00 85.38 88 ALA A CA 1
ATOM 678 C C . ALA A 1 88 ? -7.396 -5.539 2.872 1.00 85.38 88 ALA A C 1
ATOM 680 O O . ALA A 1 88 ? -7.679 -5.477 1.680 1.00 85.38 88 ALA A O 1
ATOM 681 N N . THR A 1 89 ? -7.400 -4.458 3.667 1.00 84.81 89 THR A N 1
ATOM 682 C CA . THR A 1 89 ? -7.730 -3.111 3.167 1.00 84.81 89 THR A CA 1
ATOM 683 C C . THR A 1 89 ? -6.790 -2.687 2.038 1.00 84.81 89 THR A C 1
ATOM 685 O O . THR A 1 89 ? -7.247 -2.186 1.020 1.00 84.81 89 THR A O 1
ATOM 688 N N . VAL A 1 90 ? -5.480 -2.920 2.177 1.00 85.69 90 VAL A N 1
ATOM 689 C CA . VAL A 1 90 ? -4.491 -2.597 1.135 1.00 85.69 90 VAL A CA 1
ATOM 690 C C . VAL A 1 90 ? -4.716 -3.409 -0.143 1.00 85.69 90 VAL A C 1
ATOM 692 O O . VAL A 1 90 ? -4.525 -2.882 -1.233 1.00 85.69 90 VAL A O 1
ATOM 695 N N . LEU A 1 91 ? -5.118 -4.678 -0.042 1.00 84.56 91 LEU A N 1
ATOM 696 C CA . LEU A 1 91 ? -5.396 -5.528 -1.207 1.00 84.56 91 LEU A CA 1
ATOM 697 C C . LEU A 1 91 ? -6.725 -5.189 -1.894 1.00 84.56 91 LEU A C 1
ATOM 699 O O . LEU A 1 91 ? -6.813 -5.294 -3.115 1.00 84.56 91 LEU A O 1
ATOM 703 N N . ASP A 1 92 ? -7.735 -4.786 -1.126 1.00 84.12 92 ASP A N 1
ATOM 704 C CA . ASP A 1 92 ? -9.035 -4.347 -1.643 1.00 84.12 92 ASP A CA 1
ATOM 705 C C . ASP A 1 92 ? -8.985 -2.923 -2.217 1.00 84.12 92 ASP A C 1
ATOM 707 O O . ASP A 1 92 ? -9.762 -2.573 -3.108 1.00 84.12 92 ASP A O 1
ATOM 711 N N . PHE A 1 93 ? -8.022 -2.112 -1.763 1.00 79.50 93 PHE A N 1
ATOM 712 C CA . PHE A 1 93 ? -7.856 -0.740 -2.211 1.00 79.50 93 PHE A CA 1
ATOM 713 C C . PHE A 1 93 ? -7.631 -0.678 -3.724 1.00 79.50 93 PHE A C 1
ATOM 715 O O . PHE A 1 93 ? -6.566 -1.009 -4.254 1.00 79.50 93 PHE A O 1
ATOM 722 N N . LYS A 1 94 ? -8.658 -0.209 -4.432 1.00 73.00 94 LYS A N 1
ATOM 723 C CA . LYS A 1 94 ? -8.552 0.190 -5.828 1.00 73.00 94 LYS A CA 1
ATOM 724 C C . LYS A 1 94 ? -8.137 1.645 -5.856 1.00 73.00 94 LYS A C 1
ATOM 726 O O . LYS A 1 94 ? -8.920 2.517 -5.489 1.00 73.00 94 LYS A O 1
ATOM 731 N N . LEU A 1 95 ? -6.927 1.904 -6.340 1.00 63.66 95 LEU A N 1
ATOM 732 C CA . LEU A 1 95 ? -6.522 3.251 -6.713 1.00 63.66 95 LEU A CA 1
ATOM 733 C C . LEU A 1 95 ? -7.395 3.688 -7.901 1.00 63.66 95 LEU A C 1
ATOM 735 O O . LEU A 1 95 ? -7.080 3.411 -9.058 1.00 63.66 95 LEU A O 1
ATOM 739 N N . VAL A 1 96 ? -8.547 4.297 -7.615 1.00 53.69 96 VAL A N 1
ATOM 740 C CA . VAL A 1 96 ? -9.415 4.879 -8.640 1.00 53.69 96 VAL A CA 1
ATOM 741 C C . VAL A 1 96 ? -8.650 6.060 -9.229 1.00 53.69 96 VAL A C 1
ATOM 743 O O . VAL A 1 96 ? -8.262 6.983 -8.514 1.00 53.69 96 VAL A O 1
ATOM 746 N N . ARG A 1 97 ? -8.352 5.988 -10.528 1.00 42.28 97 ARG A N 1
ATOM 747 C CA . ARG A 1 97 ? -7.745 7.098 -11.266 1.00 42.28 97 ARG A CA 1
ATOM 748 C C . ARG A 1 97 ? -8.745 8.273 -11.234 1.00 42.28 97 ARG A C 1
ATOM 750 O O . ARG A 1 97 ? -9.909 8.007 -11.533 1.00 42.28 97 ARG A O 1
ATOM 757 N N . PRO A 1 98 ? -8.344 9.494 -10.831 1.00 44.09 98 PRO A N 1
ATOM 758 C CA . 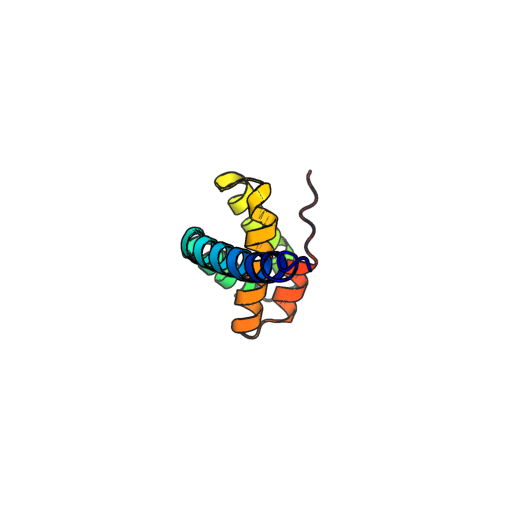PRO A 1 98 ? -9.215 10.663 -10.941 1.00 44.09 98 PRO A CA 1
ATOM 759 C C . PRO A 1 98 ? -9.573 10.953 -12.403 1.00 44.09 98 PRO A C 1
ATOM 761 O O . PRO A 1 98 ? -8.758 10.601 -13.293 1.00 44.09 98 PRO A O 1
#

Foldseek 3Di:
DDPPPPVVVVVVVVVLVVVLVVVCVVCVVLLVVLLVLLVPDPDPVSNLVSLLVSLVVCCVVPNPVCSVSSLQSSLVVCVVVVNNVSSVSSVPDDNPDD

Sequence (98 aa):
MYPYKIERLMQQGKTGGVAMANARAAYVLELARGCSYISSTLSPDTRSSAIAEVFGEFREQHGERDVALFQKLLAEDLQRRGKPDAAATVLDFKLVRP